Protein AF-A0A382ZVV6-F1 (afdb_monomer)

Organism: NCBI:txid408172

Nearest PDB structures (foldseek):
  6ncs-assembly1_B  TM=7.408E-01  e=1.632E-01  Leptospira borgpetersenii serovar Hardjo-bovis str. JB197
  8h2c-assembly2_C  TM=7.426E-01  e=2.319E-01  Campylobacter jejuni
  8h2c-assembly2_D  TM=7.243E-01  e=2.669E-01  Campylobacter jejuni
  2wqp-assembly1_A-2  TM=7.843E-01  e=9.463E-01  Neisseria meningitidis serogroup B

Mean predicted aligned error: 6.53 Å

Solvent-accessible surface area (backbone atoms only — not comparable to full-atom values): 3942 Å² total; per-residue (Å²): 134,56,71,39,91,55,51,86,48,92,56,90,62,27,72,75,30,35,34,68,68,51,50,54,52,51,55,52,49,52,58,49,46,56,61,71,60,60,86,79,70,93,73,84,52,79,83,49,48,61,57,51,65,74,69,55,79,76,83,91,121

Secondary structure (DSSP, 8-state):
--B-S-TTSSSTTTTTSBPHHHHHHHHHHHHHHHHHHTTS-----HHHHHHHHHH------

Radius of gyration: 22.77 Å; Cα contacts (8 Å, |Δi|>4): 31; chains: 1; bounding box: 39×21×68 Å

Structure (mmCIF, N/CA/C/O backbone):
data_AF-A0A382ZVV6-F1
#
_entry.id   AF-A0A382ZVV6-F1
#
loop_
_atom_site.group_PDB
_atom_site.id
_atom_site.type_symbol
_atom_site.label_atom_id
_atom_site.label_alt_id
_atom_site.label_comp_id
_atom_site.label_asym_id
_atom_site.label_entity_id
_atom_site.label_seq_id
_atom_site.pdbx_PDB_ins_code
_atom_site.Cartn_x
_atom_site.Cartn_y
_atom_site.Cartn_z
_atom_site.occupancy
_atom_site.B_iso_or_equiv
_atom_site.auth_seq_id
_atom_site.auth_comp_id
_atom_site.auth_asym_id
_atom_site.auth_atom_id
_atom_site.pdbx_PDB_model_num
ATOM 1 N N . ARG A 1 1 ? 9.365 5.933 -9.610 1.00 83.81 1 ARG A N 1
ATOM 2 C CA . ARG A 1 1 ? 9.766 4.501 -9.628 1.00 83.81 1 ARG A CA 1
ATOM 3 C C . ARG A 1 1 ? 9.989 4.136 -11.089 1.00 83.81 1 ARG A C 1
ATOM 5 O O . ARG A 1 1 ? 9.199 4.609 -11.894 1.00 83.81 1 ARG A O 1
ATOM 12 N N . HIS A 1 2 ? 11.031 3.380 -11.430 1.00 93.56 2 HIS A N 1
ATOM 13 C CA . HIS A 1 2 ? 11.265 2.949 -12.814 1.00 93.56 2 HIS A CA 1
ATOM 14 C C . HIS A 1 2 ? 10.317 1.790 -13.157 1.00 93.56 2 HIS A C 1
ATOM 16 O O . HIS A 1 2 ? 9.953 1.029 -12.256 1.00 93.56 2 HIS A O 1
ATOM 22 N N . ILE A 1 3 ? 9.872 1.688 -14.412 1.00 94.94 3 ILE A N 1
ATOM 23 C CA . ILE A 1 3 ? 8.932 0.660 -14.887 1.00 94.94 3 ILE A CA 1
ATOM 24 C C . ILE A 1 3 ? 9.546 -0.020 -16.107 1.00 94.94 3 ILE A C 1
ATOM 26 O O . ILE A 1 3 ? 10.108 0.656 -16.964 1.00 94.94 3 ILE A O 1
ATOM 30 N N . THR A 1 4 ? 9.414 -1.340 -16.183 1.00 95.62 4 THR A N 1
ATOM 31 C CA . THR A 1 4 ? 9.859 -2.141 -17.324 1.00 95.62 4 THR A CA 1
ATOM 32 C C . THR A 1 4 ? 8.850 -3.236 -17.657 1.00 95.62 4 THR A C 1
ATOM 34 O O . THR A 1 4 ? 7.968 -3.538 -16.855 1.00 95.62 4 THR A O 1
ATOM 37 N N . LEU A 1 5 ? 8.957 -3.813 -18.852 1.00 94.44 5 LEU A N 1
ATOM 38 C CA . LEU A 1 5 ? 8.201 -5.003 -19.242 1.00 94.44 5 LEU A CA 1
ATOM 39 C C . LEU A 1 5 ? 8.886 -6.292 -18.773 1.00 94.44 5 LEU A C 1
ATOM 41 O O . LEU A 1 5 ? 8.186 -7.261 -18.494 1.00 94.44 5 LEU A O 1
ATOM 45 N N . ASP A 1 6 ? 10.216 -6.275 -18.661 1.00 93.50 6 ASP A N 1
ATOM 46 C CA . ASP A 1 6 ? 11.044 -7.406 -18.241 1.00 93.50 6 ASP A CA 1
ATOM 47 C C . ASP A 1 6 ? 12.366 -6.887 -17.642 1.00 93.50 6 ASP A C 1
ATOM 49 O O . ASP A 1 6 ? 13.118 -6.149 -18.286 1.00 93.50 6 ASP A O 1
ATOM 53 N N . ARG A 1 7 ? 12.650 -7.255 -16.389 1.00 93.50 7 ARG A N 1
ATOM 54 C CA . ARG A 1 7 ? 13.848 -6.828 -15.638 1.00 93.50 7 ARG A CA 1
ATOM 55 C C . ARG A 1 7 ? 15.128 -7.535 -16.071 1.00 93.50 7 ARG A C 1
ATOM 57 O O . ARG A 1 7 ? 16.204 -7.111 -15.653 1.00 93.50 7 ARG A O 1
ATOM 64 N N . SER A 1 8 ? 15.021 -8.605 -16.855 1.00 93.50 8 SER A N 1
ATOM 65 C CA . SER A 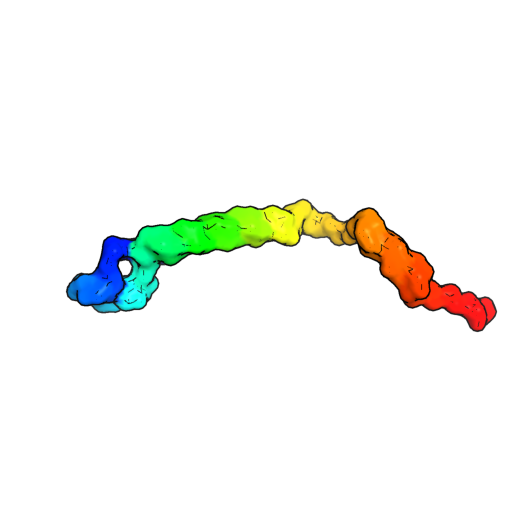1 8 ? 16.165 -9.330 -17.413 1.00 93.50 8 SER A CA 1
ATOM 66 C C . SER A 1 8 ? 16.728 -8.678 -18.680 1.00 93.50 8 SER A C 1
ATOM 68 O O . SER A 1 8 ? 17.814 -9.043 -19.131 1.00 93.50 8 SER A O 1
ATOM 70 N N . MET A 1 9 ? 16.021 -7.689 -19.242 1.00 92.06 9 MET A N 1
ATOM 71 C CA . MET A 1 9 ? 16.504 -6.921 -20.387 1.00 92.06 9 MET A CA 1
ATOM 72 C C . MET A 1 9 ? 17.787 -6.148 -20.058 1.00 92.06 9 MET A C 1
ATOM 74 O O . MET A 1 9 ? 18.087 -5.834 -18.906 1.00 92.06 9 MET A O 1
ATOM 78 N N . TRP A 1 10 ? 18.542 -5.792 -21.100 1.00 91.50 10 TRP A N 1
ATOM 79 C CA . TRP A 1 10 ? 19.761 -5.003 -20.955 1.00 91.50 10 TRP A CA 1
ATOM 80 C C . TRP A 1 10 ? 19.481 -3.612 -20.367 1.00 91.50 10 TRP A C 1
ATOM 82 O O . TRP A 1 10 ? 18.579 -2.896 -20.810 1.00 91.50 10 TRP A O 1
ATOM 92 N N . GLY A 1 11 ? 20.315 -3.206 -19.411 1.00 90.94 11 GLY A N 1
ATOM 93 C CA . GLY A 1 11 ? 20.324 -1.865 -18.829 1.00 90.94 11 GLY 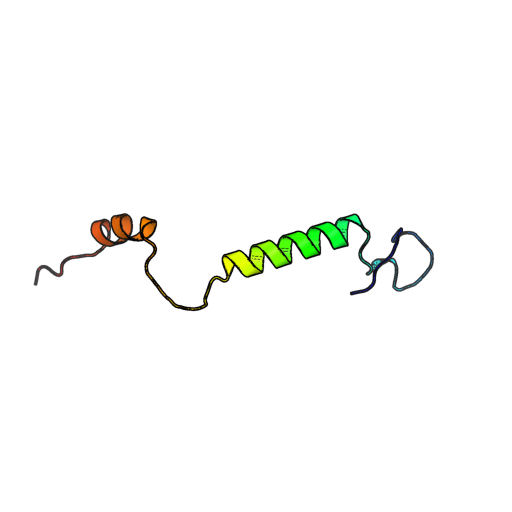A CA 1
ATOM 94 C C . GLY A 1 11 ? 20.514 -1.900 -17.316 1.00 90.94 11 GLY A C 1
ATOM 95 O O . GLY A 1 11 ? 19.914 -2.720 -16.627 1.00 90.94 11 GLY A O 1
ATOM 96 N N . SER A 1 12 ? 21.326 -0.983 -16.784 1.00 90.44 12 SER A N 1
ATOM 97 C CA . SER A 1 12 ? 21.632 -0.898 -15.346 1.00 90.44 12 SER A CA 1
ATOM 98 C C . SER A 1 12 ? 20.384 -0.738 -14.473 1.00 90.44 12 SER A C 1
ATOM 100 O O . SER A 1 12 ? 20.316 -1.285 -13.375 1.00 90.44 12 SER A O 1
ATOM 102 N N . ASP A 1 13 ? 19.371 -0.037 -14.986 1.00 92.19 13 ASP A N 1
ATOM 103 C CA . ASP A 1 13 ? 18.169 0.330 -14.230 1.00 92.19 13 ASP A CA 1
ATOM 104 C C . ASP A 1 13 ? 17.056 -0.726 -14.322 1.00 92.19 13 ASP A C 1
ATOM 106 O O . ASP A 1 13 ? 16.050 -0.650 -13.606 1.00 92.19 13 ASP A O 1
ATOM 110 N N . GLN A 1 14 ? 17.226 -1.740 -15.175 1.00 92.94 14 GLN A N 1
ATOM 111 C CA . GLN A 1 14 ? 16.229 -2.792 -15.387 1.00 92.94 14 GLN A CA 1
ATOM 112 C C . GLN A 1 14 ? 16.029 -3.616 -14.117 1.00 92.94 14 GLN A C 1
ATOM 114 O O . GLN A 1 14 ? 14.904 -3.777 -13.639 1.00 92.94 14 GLN A O 1
ATOM 119 N N . ALA A 1 15 ? 17.129 -4.016 -13.476 1.00 90.25 15 ALA A N 1
ATOM 120 C CA . ALA A 1 15 ? 17.101 -4.779 -12.235 1.00 90.25 15 ALA A CA 1
ATOM 121 C C . ALA A 1 15 ? 16.360 -4.058 -11.093 1.00 90.25 15 ALA A C 1
ATOM 123 O O . ALA A 1 15 ? 15.794 -4.728 -10.233 1.00 90.25 15 ALA A O 1
ATOM 124 N N . ALA A 1 16 ? 16.299 -2.721 -11.082 1.00 92.88 16 ALA A N 1
ATOM 125 C CA . ALA A 1 16 ? 15.611 -1.931 -10.052 1.00 92.88 16 ALA A CA 1
ATOM 126 C C . ALA A 1 16 ? 14.177 -1.497 -10.434 1.00 92.88 16 ALA A C 1
ATOM 128 O O . ALA A 1 16 ? 13.470 -0.896 -9.617 1.00 92.88 16 ALA A O 1
ATOM 129 N N . SER A 1 17 ? 13.736 -1.791 -11.657 1.00 95.56 17 SER A N 1
ATOM 130 C CA . SER A 1 17 ? 12.438 -1.370 -12.191 1.00 95.56 17 SER A CA 1
ATOM 131 C 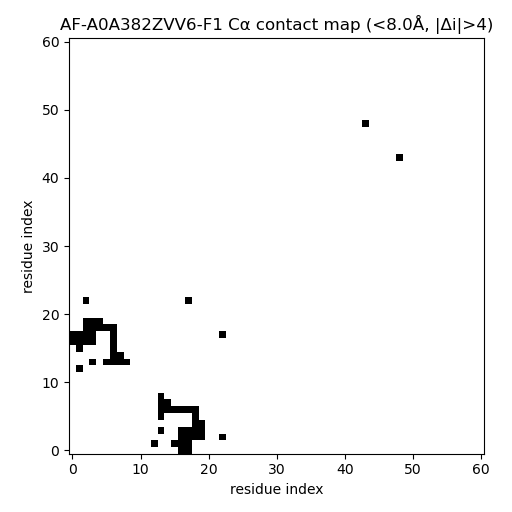C . SER A 1 17 ? 11.278 -2.264 -11.734 1.00 95.56 17 SER A C 1
ATOM 133 O O . SER A 1 17 ? 11.457 -3.412 -11.330 1.00 95.56 17 SER A O 1
ATOM 135 N N . LEU A 1 18 ? 10.056 -1.730 -11.784 1.00 96.56 18 LEU A N 1
ATOM 136 C CA . LEU A 1 1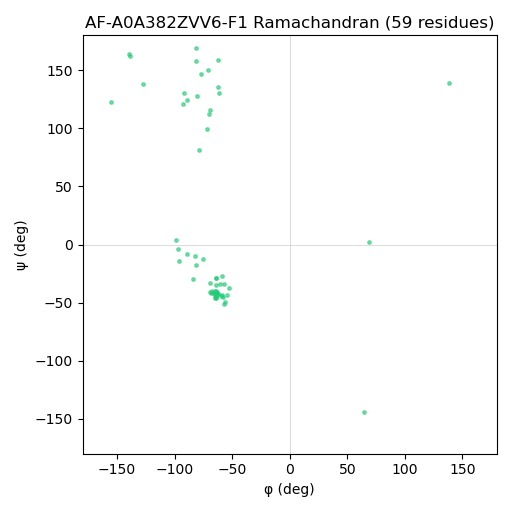8 ? 8.822 -2.476 -11.545 1.00 96.56 18 LEU A CA 1
ATOM 137 C C . LEU A 1 18 ? 8.261 -3.032 -12.850 1.00 96.56 18 LEU A C 1
ATOM 139 O O . LEU A 1 18 ? 8.040 -2.295 -13.803 1.00 96.56 18 LEU A O 1
ATOM 143 N N . GLU A 1 19 ? 7.936 -4.315 -12.841 1.00 96.50 19 GLU A N 1
ATOM 144 C CA . GLU A 1 19 ? 7.149 -4.958 -13.893 1.00 96.50 19 GLU A CA 1
ATOM 145 C C . GLU A 1 19 ? 5.643 -4.726 -13.709 1.00 96.50 19 GLU A C 1
ATOM 147 O O . GLU A 1 19 ? 5.212 -4.297 -12.628 1.00 96.50 19 GLU A O 1
ATOM 152 N N . PRO A 1 20 ? 4.799 -5.058 -14.708 1.00 96.81 20 PRO A N 1
ATOM 153 C CA . PRO A 1 20 ? 3.355 -4.842 -14.628 1.00 96.81 20 PRO A CA 1
ATOM 154 C C . PRO A 1 20 ? 2.701 -5.435 -13.371 1.00 96.81 20 PRO A C 1
ATOM 156 O O . PRO A 1 20 ? 1.814 -4.815 -12.781 1.00 96.81 20 PRO A O 1
ATOM 159 N N . ALA A 1 21 ? 3.152 -6.608 -12.913 1.00 97.06 21 ALA A N 1
ATOM 160 C CA . ALA A 1 21 ? 2.675 -7.210 -11.667 1.00 97.06 21 ALA A CA 1
ATOM 161 C C . ALA A 1 21 ? 3.061 -6.377 -10.430 1.00 97.06 21 ALA A C 1
ATOM 163 O O . ALA A 1 21 ? 2.231 -6.153 -9.546 1.00 97.06 21 ALA A O 1
ATOM 164 N N . GLY A 1 22 ? 4.292 -5.858 -10.397 1.00 96.62 22 GLY A N 1
ATOM 165 C CA . GLY A 1 22 ? 4.783 -4.990 -9.327 1.00 96.62 22 GLY A CA 1
ATOM 166 C C . GLY A 1 22 ? 4.019 -3.669 -9.248 1.00 96.62 22 GLY A C 1
ATOM 167 O O . GLY A 1 22 ? 3.670 -3.227 -8.154 1.00 96.62 22 GLY A O 1
ATOM 168 N N . VAL A 1 23 ? 3.679 -3.074 -10.396 1.00 97.19 23 VAL A N 1
ATOM 169 C CA . VAL A 1 23 ? 2.848 -1.859 -10.451 1.00 97.19 23 VAL A CA 1
ATOM 170 C C . VAL A 1 23 ? 1.439 -2.136 -9.917 1.00 97.19 23 VAL A C 1
ATOM 172 O O . VAL A 1 23 ? 0.957 -1.391 -9.065 1.00 97.19 23 VAL A O 1
ATOM 175 N N . LYS A 1 24 ? 0.800 -3.239 -10.336 1.00 98.00 24 LYS A N 1
ATOM 176 C CA . LYS A 1 24 ? -0.531 -3.633 -9.833 1.00 98.00 24 LYS A CA 1
ATOM 177 C C . LYS A 1 24 ? -0.537 -3.806 -8.313 1.00 98.00 24 LYS A C 1
ATOM 179 O O . LYS A 1 24 ? -1.438 -3.300 -7.641 1.00 98.00 24 LYS A O 1
ATOM 184 N N . LEU A 1 25 ? 0.473 -4.488 -7.772 1.00 98.00 25 LEU A N 1
ATOM 185 C CA . LEU A 1 25 ? 0.609 -4.698 -6.332 1.00 98.00 25 LEU A CA 1
ATOM 186 C C . LEU A 1 25 ? 0.829 -3.378 -5.585 1.00 98.00 25 LEU A C 1
ATOM 188 O O . LEU A 1 25 ? 0.175 -3.134 -4.570 1.00 98.00 25 LEU A O 1
ATOM 192 N N . LEU A 1 26 ? 1.703 -2.510 -6.103 1.00 97.44 26 LEU A N 1
ATOM 193 C CA . LEU A 1 26 ? 1.967 -1.196 -5.522 1.00 97.44 26 LEU A CA 1
ATOM 194 C C . LEU A 1 26 ? 0.679 -0.374 -5.419 1.00 97.44 26 LEU A C 1
ATOM 196 O O . LEU A 1 26 ? 0.341 0.104 -4.337 1.00 97.44 26 LEU A O 1
ATOM 200 N N . THR A 1 27 ? -0.075 -0.255 -6.512 1.00 97.75 27 THR A N 1
ATOM 201 C CA . THR A 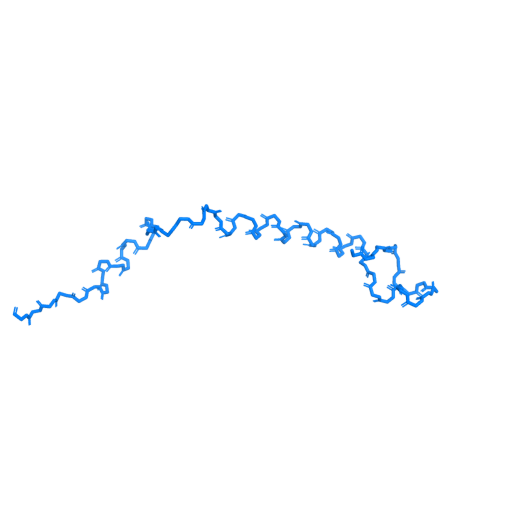1 27 ? -1.331 0.506 -6.521 1.00 97.75 27 THR A CA 1
ATOM 202 C C . THR A 1 27 ? -2.371 -0.095 -5.574 1.00 97.75 27 THR A C 1
ATOM 204 O O . THR A 1 27 ? -3.054 0.645 -4.865 1.00 97.75 27 THR A O 1
ATOM 207 N N . ALA A 1 28 ? -2.490 -1.425 -5.517 1.00 98.38 28 ALA A N 1
ATOM 208 C CA . ALA A 1 28 ? -3.407 -2.088 -4.591 1.00 98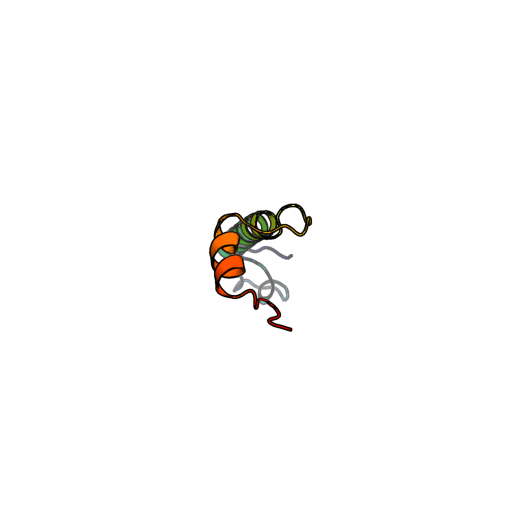.38 28 ALA A CA 1
ATOM 209 C C . ALA A 1 28 ? -3.052 -1.800 -3.123 1.00 98.38 28 ALA A C 1
ATOM 211 O O . ALA A 1 28 ? -3.940 -1.518 -2.318 1.00 98.38 28 ALA A O 1
ATOM 212 N N . ASN A 1 29 ? -1.763 -1.831 -2.782 1.00 98.38 29 ASN A N 1
ATOM 213 C CA . ASN A 1 29 ? -1.295 -1.565 -1.426 1.00 98.38 29 ASN A CA 1
ATOM 214 C C . ASN A 1 29 ? -1.466 -0.098 -1.031 1.00 98.38 29 ASN A C 1
ATOM 216 O O . ASN A 1 29 ? -1.926 0.153 0.078 1.00 98.38 29 ASN A O 1
ATOM 220 N N . ILE A 1 30 ? -1.188 0.852 -1.930 1.00 98.00 30 ILE A N 1
ATOM 221 C CA . ILE A 1 30 ? -1.438 2.281 -1.677 1.00 98.00 30 ILE A CA 1
ATOM 222 C C . ILE A 1 30 ? -2.914 2.501 -1.327 1.00 98.00 30 ILE A C 1
ATOM 224 O O . ILE A 1 30 ? -3.216 3.048 -0.274 1.00 98.00 30 ILE A O 1
ATOM 228 N N . ARG A 1 31 ? -3.842 1.962 -2.128 1.00 98.12 31 ARG A N 1
ATOM 229 C CA . ARG A 1 31 ? -5.289 2.109 -1.879 1.00 98.12 31 ARG A CA 1
ATOM 230 C C . ARG A 1 31 ? -5.755 1.458 -0.578 1.00 98.12 31 ARG A C 1
ATOM 232 O O . ARG A 1 31 ? -6.685 1.937 0.067 1.00 98.12 31 ARG A O 1
ATOM 239 N N . ARG A 1 32 ? -5.153 0.327 -0.196 1.00 98.38 32 ARG A N 1
ATOM 240 C CA . ARG A 1 32 ? -5.427 -0.317 1.099 1.00 98.38 32 ARG A CA 1
ATOM 241 C C . ARG A 1 32 ? -4.896 0.527 2.252 1.00 98.38 32 ARG A C 1
ATOM 243 O O . ARG A 1 32 ? -5.594 0.670 3.249 1.00 98.38 32 ARG A O 1
ATOM 250 N N . LEU A 1 33 ? -3.701 1.090 2.099 1.00 97.75 33 LEU A N 1
ATOM 251 C CA . LEU A 1 33 ? -3.079 1.949 3.097 1.00 97.75 33 LEU A CA 1
ATOM 252 C C . LEU A 1 33 ? -3.891 3.228 3.313 1.00 97.75 33 LEU A C 1
ATOM 254 O O . LEU A 1 33 ? -4.165 3.565 4.455 1.00 97.75 33 LEU A O 1
ATOM 258 N N . GLU A 1 34 ? -4.343 3.886 2.245 1.00 97.00 34 GLU A N 1
ATOM 259 C CA . GLU A 1 34 ? -5.218 5.067 2.326 1.00 97.00 34 GLU A CA 1
ATOM 260 C C . GLU A 1 34 ? -6.475 4.781 3.157 1.00 97.00 34 GLU A C 1
ATOM 262 O O . GLU A 1 34 ? -6.837 5.561 4.034 1.00 97.00 34 GLU A O 1
ATOM 267 N N . LYS A 1 35 ? -7.104 3.618 2.945 1.00 95.69 35 LYS A N 1
ATOM 268 C CA . LYS A 1 35 ? -8.255 3.183 3.750 1.00 95.69 35 LYS A CA 1
ATOM 269 C C . LYS A 1 35 ? -7.882 2.894 5.203 1.00 95.69 35 LYS A C 1
ATOM 271 O O . LYS A 1 35 ? -8.642 3.244 6.098 1.00 95.69 35 LYS A O 1
ATOM 276 N N . ALA A 1 36 ? -6.743 2.244 5.434 1.00 94.81 36 ALA A N 1
ATOM 277 C CA . ALA A 1 36 ? -6.283 1.878 6.771 1.00 94.81 36 ALA A CA 1
ATOM 278 C C . ALA A 1 36 ? -5.855 3.093 7.611 1.00 94.81 36 ALA A C 1
ATOM 280 O O . ALA A 1 36 ? -6.052 3.088 8.822 1.00 94.81 36 ALA A O 1
ATOM 281 N N . LEU A 1 37 ? -5.300 4.134 6.982 1.00 95.44 37 LEU A N 1
ATOM 282 C CA . LEU A 1 37 ? -4.941 5.392 7.644 1.00 95.44 37 LEU A CA 1
ATOM 283 C C . LEU A 1 37 ? -6.171 6.132 8.191 1.00 95.44 37 LEU A C 1
ATOM 285 O O . LEU A 1 37 ? -6.074 6.832 9.199 1.00 95.44 37 LEU A O 1
ATOM 289 N N . GLY A 1 38 ? -7.331 5.955 7.555 1.00 91.25 38 GLY A N 1
ATOM 290 C CA . GLY A 1 38 ? -8.582 6.553 8.002 1.00 91.25 38 GLY A CA 1
ATOM 291 C C . GLY A 1 38 ? -8.560 8.081 7.928 1.00 91.25 38 GLY A C 1
ATOM 292 O O . GLY A 1 38 ? -8.000 8.671 7.010 1.00 91.25 38 GLY A O 1
ATOM 293 N N . ASN A 1 39 ? -9.207 8.733 8.891 1.00 92.25 39 ASN A N 1
ATOM 294 C CA . ASN A 1 39 ? -9.401 10.187 8.918 1.00 92.25 39 ASN A CA 1
ATOM 295 C C . ASN A 1 39 ? -8.401 10.933 9.822 1.00 92.25 39 ASN A C 1
ATOM 297 O O . ASN A 1 39 ? -8.542 12.137 10.016 1.00 92.25 39 ASN A O 1
ATOM 301 N N . GLY A 1 40 ? -7.427 10.231 10.412 1.00 91.25 40 GLY A N 1
ATOM 302 C CA . GLY A 1 40 ? -6.446 10.817 11.333 1.00 91.25 40 GLY A CA 1
ATOM 303 C C . GLY A 1 40 ? -7.011 11.278 12.685 1.00 91.25 40 GLY A C 1
ATOM 304 O O . GLY A 1 40 ? -6.258 11.800 13.507 1.00 91.25 40 GLY A O 1
ATOM 305 N N . ILE A 1 41 ? -8.305 11.078 12.954 1.00 93.12 41 ILE A N 1
ATOM 306 C CA . ILE A 1 41 ? -8.932 11.428 14.231 1.00 93.12 41 ILE A CA 1
ATOM 307 C C . ILE A 1 41 ? -8.891 10.200 15.135 1.00 93.12 41 ILE A C 1
ATOM 309 O O . ILE A 1 41 ? -9.453 9.152 14.820 1.00 93.12 41 ILE A O 1
ATOM 313 N N . LYS A 1 42 ? -8.251 10.333 16.298 1.00 88.81 42 LYS A N 1
ATOM 314 C CA . LYS A 1 42 ? -8.241 9.269 17.303 1.00 88.81 42 LYS A CA 1
ATOM 315 C C . LYS A 1 42 ? -9.642 9.111 17.899 1.00 88.81 42 LYS A C 1
ATOM 317 O O . LYS A 1 42 ? -10.130 10.008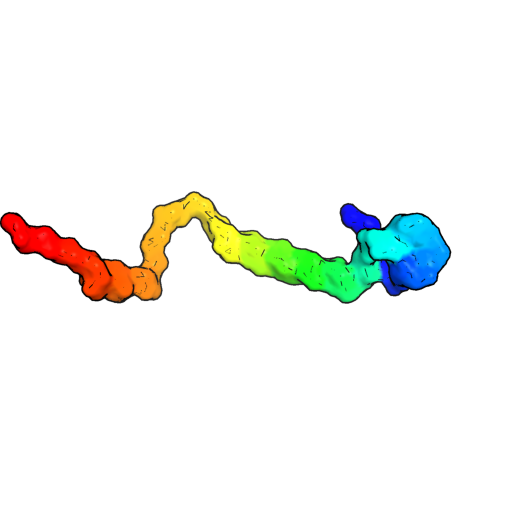 18.582 1.00 88.81 42 LYS A O 1
ATOM 322 N N . GLY A 1 43 ? -10.258 7.957 17.678 1.00 89.94 43 GLY A N 1
ATOM 323 C CA . GLY A 1 43 ? -11.554 7.583 18.241 1.00 89.94 43 GLY A CA 1
ATOM 324 C C . GLY A 1 43 ? -11.555 6.128 18.696 1.00 89.94 43 GLY A C 1
ATOM 325 O O . GLY A 1 43 ? -10.686 5.358 18.300 1.00 89.94 43 GLY A O 1
ATOM 326 N N . VAL A 1 44 ? -12.519 5.769 19.545 1.00 90.44 44 VAL A N 1
ATOM 327 C CA . VAL A 1 44 ? -12.761 4.374 19.937 1.00 90.44 44 VAL A CA 1
ATOM 328 C C . VAL A 1 44 ? -13.737 3.770 18.938 1.00 90.44 44 VAL A C 1
ATOM 330 O O . VAL A 1 44 ? -14.833 4.306 18.757 1.00 90.44 44 VAL A O 1
ATOM 333 N N . LEU A 1 45 ? -13.355 2.665 18.306 1.00 89.44 45 LEU A N 1
ATOM 334 C CA . LEU A 1 45 ? -14.245 1.931 17.412 1.00 89.44 45 LEU A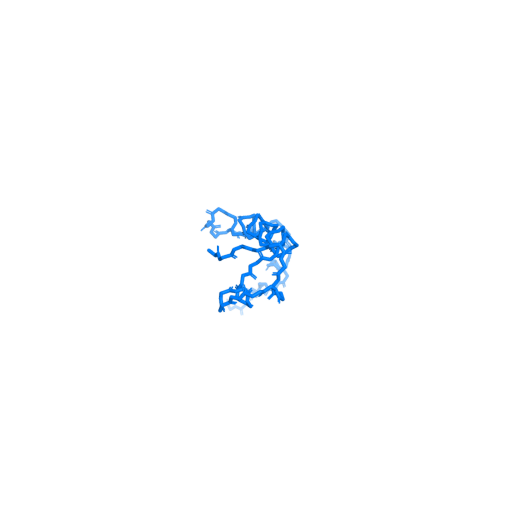 CA 1
ATOM 335 C C . LEU A 1 45 ? -15.333 1.223 18.221 1.00 89.44 45 LEU A C 1
ATOM 337 O O . LEU A 1 45 ? -15.106 0.778 19.346 1.00 89.44 45 LEU A O 1
ATOM 341 N N . ASP A 1 46 ? -16.512 1.035 17.634 1.00 91.12 46 ASP A N 1
ATOM 342 C CA . ASP A 1 46 ? -17.610 0.358 18.335 1.00 91.12 46 ASP A CA 1
ATOM 343 C C . ASP A 1 46 ? -17.244 -1.078 18.742 1.00 91.12 46 ASP A C 1
ATOM 345 O O . ASP A 1 46 ? -17.592 -1.520 19.838 1.00 91.12 46 ASP A O 1
ATOM 349 N N . ALA A 1 47 ? -16.435 -1.762 17.925 1.00 91.44 47 ALA A N 1
ATOM 350 C CA . ALA A 1 47 ? -15.881 -3.078 18.240 1.00 91.44 47 ALA A CA 1
ATOM 351 C C . ALA A 1 47 ? -14.927 -3.067 19.454 1.00 91.44 47 ALA A C 1
ATOM 353 O O . ALA A 1 47 ? -14.832 -4.056 20.181 1.00 91.44 47 ALA A O 1
ATOM 354 N N . GLU A 1 48 ? -14.243 -1.951 19.716 1.00 92.25 48 GLU A N 1
ATOM 355 C CA . GLU A 1 48 ? -13.291 -1.812 20.826 1.00 92.25 48 GLU A CA 1
ATOM 356 C C . GLU A 1 48 ? -13.987 -1.511 22.162 1.00 92.25 48 GLU A C 1
ATOM 358 O O . GLU A 1 48 ? -13.408 -1.738 23.230 1.00 92.25 48 GLU A O 1
ATOM 363 N N . ARG A 1 49 ? -15.251 -1.057 22.141 1.00 91.56 49 ARG A N 1
ATOM 364 C CA . ARG A 1 49 ? -15.997 -0.681 23.356 1.00 91.56 49 ARG A CA 1
ATOM 365 C C . ARG A 1 49 ? -16.132 -1.832 24.347 1.00 91.56 49 ARG A C 1
ATOM 367 O O . ARG A 1 49 ? -15.919 -1.634 25.541 1.00 91.56 49 ARG A O 1
ATOM 374 N N . SER A 1 50 ? -16.445 -3.036 23.869 1.00 91.06 50 SER A N 1
ATOM 375 C CA . SER A 1 50 ? -16.618 -4.211 24.738 1.00 91.06 50 SER A CA 1
ATOM 376 C C . SER A 1 50 ? -15.315 -4.584 25.458 1.00 91.06 50 SER A C 1
ATOM 378 O O . SER A 1 50 ? -15.299 -4.770 26.678 1.00 91.06 50 SER A O 1
ATOM 380 N N . ALA A 1 51 ? -14.191 -4.589 24.730 1.00 91.12 51 ALA A N 1
ATOM 381 C CA . ALA A 1 51 ? -12.870 -4.836 25.305 1.00 91.12 51 ALA A CA 1
ATOM 382 C C . ALA A 1 51 ? -12.488 -3.760 26.333 1.00 91.12 51 ALA A C 1
ATOM 384 O O . ALA A 1 51 ? -12.019 -4.084 27.426 1.00 91.12 51 ALA A O 1
ATOM 385 N N . MET A 1 52 ? -12.760 -2.491 26.021 1.00 90.75 52 MET A N 1
ATOM 386 C CA . MET A 1 52 ? -12.537 -1.373 26.935 1.00 90.75 52 MET A CA 1
ATOM 387 C C . MET A 1 52 ? -13.337 -1.528 28.238 1.00 90.75 52 MET A C 1
ATOM 389 O O . MET A 1 52 ? -12.774 -1.334 29.313 1.00 90.75 52 MET A O 1
ATOM 393 N N . HIS A 1 53 ? -14.617 -1.913 28.181 1.00 89.12 53 HIS A N 1
ATOM 394 C CA . HIS A 1 53 ? -15.427 -2.138 29.386 1.00 89.12 53 HIS A CA 1
ATOM 395 C C . HIS A 1 53 ? -14.921 -3.307 30.233 1.00 89.12 53 HIS A C 1
ATOM 397 O O . HIS A 1 53 ? -14.899 -3.198 31.457 1.00 89.12 53 HIS A O 1
ATOM 403 N N . LYS A 1 54 ? -14.492 -4.401 29.593 1.00 88.75 54 LYS A N 1
ATOM 404 C CA . LYS A 1 54 ? -13.982 -5.593 30.283 1.00 88.75 54 LYS A CA 1
ATOM 405 C C . LYS A 1 54 ? -12.649 -5.347 30.994 1.00 88.75 54 LYS A C 1
ATOM 407 O O . LYS A 1 54 ? -12.427 -5.885 32.072 1.00 88.75 54 LYS A O 1
ATOM 412 N N . LEU A 1 55 ? -11.744 -4.592 30.371 1.00 90.56 55 LEU A N 1
ATOM 413 C CA . LEU A 1 55 ? -10.353 -4.457 30.827 1.00 90.56 55 LEU A CA 1
ATOM 414 C C . LEU A 1 55 ? -10.104 -3.223 31.699 1.00 90.56 55 LEU A C 1
ATOM 416 O O . LEU A 1 55 ? -9.059 -3.120 32.344 1.00 90.56 55 LEU A O 1
ATOM 420 N N . ARG A 1 56 ? -11.037 -2.271 31.726 1.00 87.25 56 ARG A N 1
ATOM 421 C CA . ARG A 1 56 ? -10.906 -1.060 32.532 1.00 87.25 56 ARG A CA 1
ATOM 422 C C . ARG A 1 56 ? -11.023 -1.406 34.017 1.00 87.25 56 ARG A C 1
ATOM 424 O O . ARG A 1 56 ? -12.098 -1.755 34.497 1.00 87.25 56 ARG A O 1
ATOM 431 N N . ARG A 1 57 ? -9.921 -1.256 34.759 1.00 82.56 57 ARG A N 1
ATOM 432 C CA . ARG A 1 57 ? -9.936 -1.336 36.226 1.00 82.56 57 ARG A CA 1
ATOM 433 C C . ARG A 1 57 ? -10.840 -0.235 36.781 1.00 82.56 57 ARG A C 1
ATOM 435 O O . ARG A 1 57 ? -10.699 0.929 36.402 1.00 82.56 57 ARG A O 1
ATOM 442 N N . ARG A 1 58 ? -11.755 -0.595 37.679 1.00 74.06 58 ARG A N 1
ATOM 443 C CA . ARG A 1 58 ? -12.335 0.367 38.619 1.00 74.06 58 ARG A CA 1
ATOM 444 C C . ARG A 1 58 ? -11.319 0.518 39.748 1.00 74.06 58 ARG A C 1
ATOM 446 O O . ARG A 1 58 ? -10.796 -0.483 40.226 1.00 74.06 58 ARG A O 1
ATOM 453 N N . SER A 1 59 ? -10.935 1.749 40.068 1.00 67.56 59 SER A N 1
ATOM 454 C CA . SER A 1 59 ? -10.145 2.006 41.266 1.00 67.56 59 SER A CA 1
ATOM 455 C C . SER A 1 59 ? -11.076 1.817 42.453 1.00 67.56 59 SER A C 1
ATOM 457 O O . SER A 1 59 ? -11.884 2.695 42.741 1.00 67.56 59 SER A O 1
ATOM 459 N N . ASP A 1 60 ? -10.989 0.653 43.081 1.00 61.91 6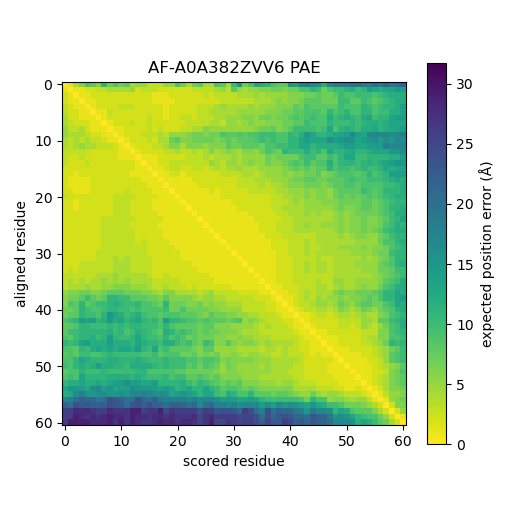0 ASP A N 1
ATOM 460 C CA . ASP A 1 60 ? -11.533 0.430 44.411 1.00 61.91 60 ASP A CA 1
ATOM 461 C C . ASP A 1 60 ? -10.521 1.034 45.401 1.00 61.91 60 ASP A C 1
ATOM 463 O O . ASP A 1 60 ? -9.627 0.347 45.894 1.00 61.91 60 ASP A O 1
ATOM 467 N N . PHE A 1 61 ? -10.593 2.353 45.580 1.00 56.28 61 PHE A N 1
ATOM 468 C CA . PHE A 1 61 ? -9.994 3.088 46.695 1.00 56.28 61 PHE A CA 1
ATOM 469 C C . PHE A 1 61 ? -11.074 3.972 47.305 1.00 56.28 61 PHE A C 1
ATOM 471 O O . PHE A 1 61 ? -11.785 4.637 46.514 1.00 56.28 61 PHE A O 1
#

InterPro domains:
  IPR013132 PseI/NeuA/B-like [PF03102] (1-42)
  IPR013785 Aldolase-type TIM barrel [G3DSA:3.20.20.70] (1-60)
  IPR051690 PseI/Nans/NeuA/B acid synthases [PTHR42966] (1-57)

Sequence (61 aa):
RHITLDRSMWGSDQAASLEPAGVKLLTANIRRLEKALGNGIKGVLDAERSAMHKLRRRSDF

pLDDT: mean 91.46, std 8.03, range [56.28, 98.38]

Foldseek 3Di:
DAADCALPDDDPCSVVHDHPVRVVVVVVVVVVVVVVCPPVDDDQDPVCVVVCVVPDDDPPD